Pro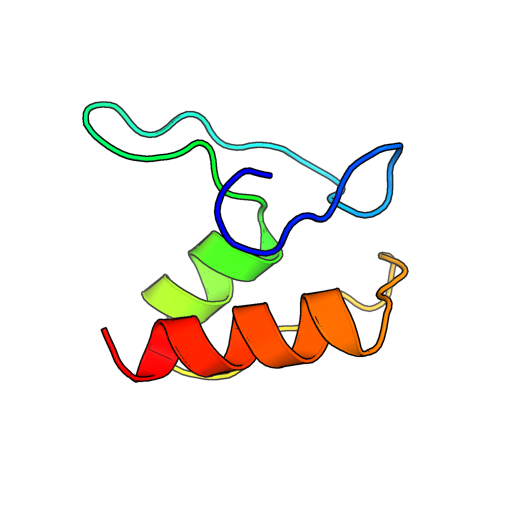tein AF-A0A0F9D9I9-F1 (afdb_monomer)

Solvent-accessible surface area (backbone atoms only — not comparable to full-atom values): 3431 Å² total; per-residue (Å²): 50,74,66,38,62,38,50,96,66,36,30,77,46,78,43,84,44,98,87,54,69,39,27,19,53,42,50,50,48,18,60,75,68,70,46,87,51,78,61,90,93,42,62,76,54,73,67,32,51,52,40,45,54,53,54,78,77,110

Organism: NCBI:txid412755

Structure (mmCIF, N/CA/C/O backbone):
data_AF-A0A0F9D9I9-F1
#
_entry.id   AF-A0A0F9D9I9-F1
#
loop_
_atom_site.group_PDB
_atom_site.id
_atom_site.type_symbol
_atom_site.label_atom_id
_atom_site.label_alt_id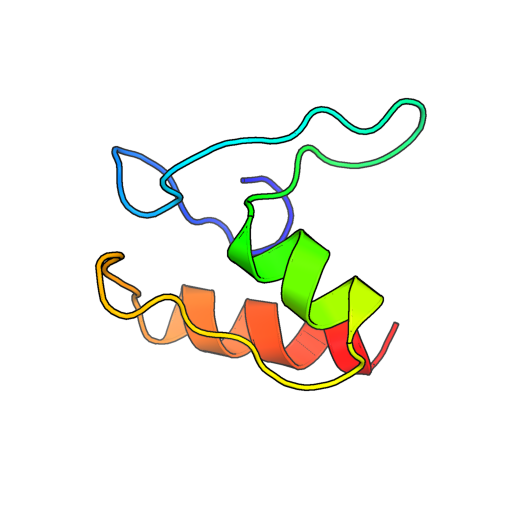
_atom_site.label_comp_id
_atom_site.label_asym_id
_atom_site.label_entity_id
_atom_site.label_seq_id
_atom_site.pdbx_PDB_ins_code
_atom_site.Cartn_x
_atom_site.Cartn_y
_atom_site.Cartn_z
_atom_site.occupancy
_atom_site.B_iso_or_equiv
_atom_site.auth_seq_id
_atom_site.auth_comp_id
_atom_site.auth_asym_id
_atom_site.auth_atom_id
_atom_site.pdbx_PDB_model_num
ATOM 1 N N . CYS A 1 1 ? 8.156 3.392 1.208 1.00 90.94 1 CYS A N 1
ATOM 2 C CA . CYS A 1 1 ? 7.139 3.068 2.228 1.00 90.94 1 CYS A CA 1
ATOM 3 C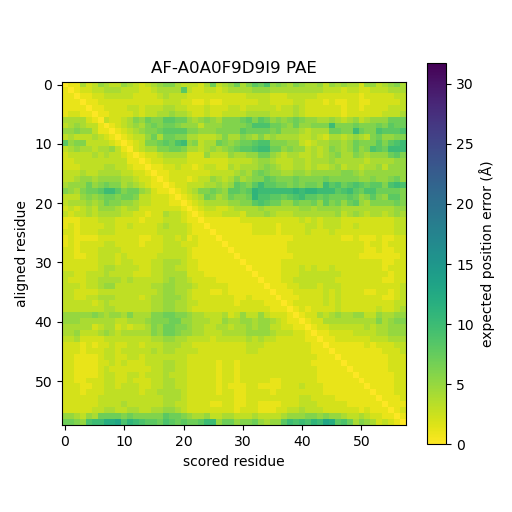 C . CYS A 1 1 ? 7.683 1.949 3.081 1.00 90.94 1 CYS A C 1
ATOM 5 O O . CYS A 1 1 ? 7.996 0.892 2.550 1.00 90.94 1 CYS A O 1
ATOM 7 N N . GLU A 1 2 ? 7.805 2.192 4.378 1.00 91.81 2 GLU A N 1
ATOM 8 C CA . GLU A 1 2 ? 8.389 1.236 5.321 1.00 91.81 2 GLU A CA 1
ATOM 9 C C . GLU A 1 2 ? 7.431 0.081 5.644 1.00 91.81 2 GLU A C 1
ATOM 11 O O . GLU A 1 2 ? 7.868 -0.992 6.041 1.00 91.81 2 GLU A O 1
ATOM 16 N N . THR A 1 3 ? 6.130 0.263 5.393 1.00 93.19 3 THR A N 1
ATOM 17 C CA . THR A 1 3 ? 5.100 -0.765 5.594 1.00 93.19 3 THR A CA 1
ATOM 18 C C . THR A 1 3 ? 5.138 -1.855 4.516 1.00 93.19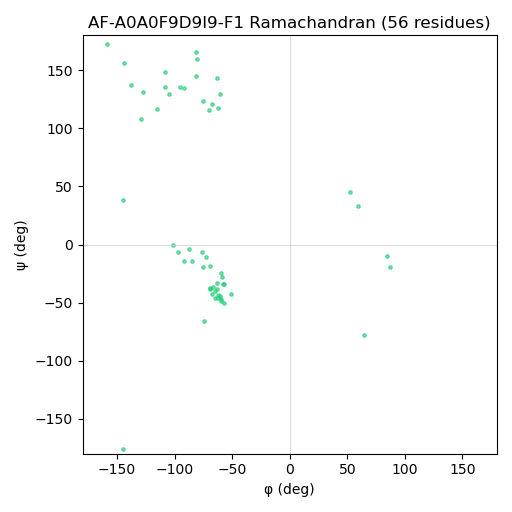 3 THR A C 1
ATOM 20 O O . THR A 1 3 ? 5.451 -3.005 4.800 1.00 93.19 3 THR A O 1
ATOM 23 N N . CYS A 1 4 ? 4.836 -1.516 3.257 1.00 93.31 4 CYS A N 1
ATOM 24 C CA . CYS A 1 4 ? 4.754 -2.502 2.167 1.00 93.31 4 CYS A CA 1
ATOM 25 C C . CYS A 1 4 ? 6.024 -2.607 1.317 1.00 93.31 4 CYS A C 1
ATOM 27 O O . CYS A 1 4 ? 6.090 -3.461 0.444 1.00 93.31 4 CYS A O 1
ATOM 29 N N . GLY A 1 5 ? 7.017 -1.741 1.528 1.00 93.44 5 GLY A N 1
ATOM 30 C CA . GLY A 1 5 ? 8.237 -1.702 0.717 1.00 93.44 5 GLY A CA 1
ATOM 31 C C . GLY A 1 5 ? 8.134 -0.894 -0.582 1.00 93.44 5 GLY A C 1
ATOM 32 O O . GLY A 1 5 ? 9.168 -0.595 -1.166 1.00 93.44 5 GLY A O 1
ATOM 33 N N . ALA A 1 6 ? 6.940 -0.460 -1.010 1.00 92.44 6 ALA A N 1
ATOM 34 C CA . ALA A 1 6 ? 6.793 0.305 -2.253 1.00 92.44 6 ALA A CA 1
ATOM 35 C C . ALA A 1 6 ? 7.588 1.630 -2.225 1.00 92.44 6 ALA A C 1
ATOM 37 O O . ALA A 1 6 ? 7.456 2.429 -1.284 1.00 92.44 6 ALA A O 1
ATOM 38 N N . CYS A 1 7 ? 8.388 1.872 -3.266 1.00 86.69 7 CYS A N 1
ATOM 39 C CA . CYS A 1 7 ? 9.263 3.038 -3.465 1.00 86.69 7 CYS A CA 1
ATOM 40 C C . CYS A 1 7 ? 9.327 3.438 -4.955 1.00 86.69 7 CYS A C 1
ATOM 42 O O . CYS A 1 7 ? 8.592 2.883 -5.767 1.00 86.69 7 CYS A O 1
ATOM 44 N N . ASP A 1 8 ? 10.148 4.436 -5.303 1.00 84.00 8 ASP A N 1
ATOM 45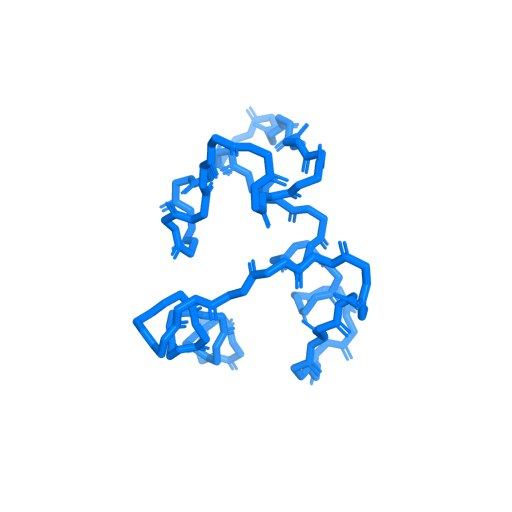 C CA . ASP A 1 8 ? 10.463 4.822 -6.694 1.00 84.00 8 ASP A CA 1
ATOM 46 C C . ASP A 1 8 ? 9.235 5.069 -7.589 1.00 84.00 8 ASP A C 1
ATOM 48 O O . ASP A 1 8 ? 9.138 4.581 -8.710 1.00 84.00 8 ASP A O 1
ATOM 52 N N . GLY A 1 9 ? 8.247 5.801 -7.066 1.00 80.00 9 GLY A N 1
ATOM 53 C CA . GLY A 1 9 ? 6.996 6.109 -7.770 1.00 80.00 9 GLY A CA 1
ATOM 54 C C . GLY A 1 9 ? 5.889 5.059 -7.609 1.00 80.00 9 GLY A C 1
ATOM 55 O O . GLY A 1 9 ? 4.718 5.413 -7.704 1.00 80.00 9 GLY A O 1
ATOM 56 N N . ARG A 1 10 ? 6.201 3.812 -7.222 1.00 85.81 10 ARG A N 1
ATOM 57 C CA . ARG A 1 10 ? 5.198 2.743 -6.984 1.00 85.81 10 ARG A CA 1
ATOM 58 C C . ARG A 1 10 ? 4.319 2.973 -5.750 1.00 85.81 10 ARG A C 1
ATOM 60 O O . ARG A 1 10 ? 3.247 2.387 -5.582 1.00 85.81 10 ARG A O 1
ATOM 67 N N . CYS A 1 11 ? 4.767 3.837 -4.841 1.00 83.88 11 CYS A N 1
ATOM 68 C CA . CYS A 1 11 ? 3.993 4.227 -3.665 1.00 83.88 11 CYS A CA 1
ATOM 69 C C . CYS A 1 11 ? 3.012 5.380 -3.926 1.00 83.88 11 CYS A C 1
ATOM 71 O O . CYS A 1 11 ? 2.137 5.594 -3.084 1.00 83.88 11 CYS A O 1
ATOM 73 N N . GLY A 1 12 ? 3.147 6.103 -5.046 1.00 81.19 12 GLY A N 1
ATOM 74 C CA . GLY A 1 12 ? 2.418 7.338 -5.341 1.00 81.19 12 GLY A CA 1
ATOM 75 C C . GLY A 1 12 ? 2.778 8.465 -4.372 1.00 81.19 12 GLY A C 1
ATOM 76 O O . GLY A 1 12 ? 3.578 9.342 -4.682 1.00 81.19 12 GLY A O 1
ATOM 77 N N . MET A 1 13 ? 2.213 8.405 -3.166 1.00 87.50 13 MET A N 1
ATOM 78 C CA . MET A 1 13 ? 2.427 9.364 -2.086 1.00 87.50 13 MET A CA 1
ATOM 79 C C . MET A 1 13 ? 2.832 8.644 -0.800 1.00 87.50 13 MET A C 1
ATOM 81 O O . MET A 1 13 ? 2.173 7.689 -0.375 1.00 87.50 13 MET A O 1
ATOM 85 N N . LEU A 1 14 ? 3.898 9.138 -0.170 1.00 91.00 14 LEU A N 1
ATOM 86 C CA . LEU A 1 14 ? 4.315 8.736 1.169 1.00 91.00 14 LEU A CA 1
ATOM 87 C C . LEU A 1 14 ? 3.678 9.669 2.205 1.00 91.00 14 LEU A C 1
ATOM 89 O O . LEU A 1 14 ? 3.654 10.884 2.024 1.00 91.00 14 LEU A O 1
ATOM 93 N N . ILE A 1 15 ? 3.140 9.094 3.271 1.00 90.12 15 ILE A N 1
ATOM 94 C CA . ILE A 1 15 ? 2.456 9.793 4.353 1.00 90.12 15 ILE A CA 1
ATOM 95 C C . ILE A 1 15 ? 3.283 9.579 5.614 1.00 90.12 15 ILE A C 1
ATOM 97 O O . ILE A 1 15 ? 3.431 8.447 6.076 1.00 90.12 15 ILE A O 1
ATOM 101 N N . GLN A 1 16 ? 3.802 10.676 6.163 1.00 89.31 16 GLN A N 1
ATOM 102 C CA . GLN A 1 16 ? 4.529 10.645 7.426 1.00 89.31 16 GLN A CA 1
ATOM 103 C C . GLN A 1 16 ? 3.555 10.486 8.587 1.00 89.31 16 GLN A C 1
ATOM 105 O O . GLN A 1 16 ? 2.624 11.284 8.745 1.00 89.31 16 GLN A O 1
ATOM 110 N N . LEU A 1 17 ? 3.760 9.447 9.395 1.00 83.75 17 LEU A N 1
ATOM 111 C CA . LEU A 1 17 ? 2.960 9.206 10.589 1.00 83.75 17 LEU A CA 1
ATOM 112 C C . LEU A 1 17 ? 3.667 9.804 11.815 1.00 83.75 17 LEU A C 1
ATOM 114 O O . LEU A 1 17 ? 4.861 9.580 11.988 1.00 83.75 17 LEU A O 1
ATOM 118 N N . PRO A 1 18 ? 2.958 10.511 12.719 1.00 85.19 18 PRO A N 1
ATOM 119 C CA . PRO A 1 18 ? 3.590 11.165 13.870 1.00 85.19 18 PRO A CA 1
ATOM 120 C C . PRO A 1 18 ? 4.354 10.223 14.810 1.00 85.19 18 PRO A C 1
ATOM 122 O O . PRO A 1 18 ? 5.279 10.664 15.477 1.00 85.19 18 PRO A O 1
ATOM 125 N N . ASN A 1 19 ? 3.950 8.949 14.884 1.00 83.69 19 ASN A N 1
ATOM 126 C CA . ASN A 1 19 ? 4.504 7.939 15.794 1.00 83.69 19 ASN A CA 1
ATOM 127 C C . ASN A 1 19 ? 4.537 6.541 15.143 1.00 83.69 19 ASN A C 1
ATOM 129 O O . ASN A 1 19 ? 4.213 5.545 15.789 1.00 83.69 19 ASN A O 1
ATOM 133 N N . GLY A 1 20 ? 4.844 6.453 13.850 1.00 79.81 20 GLY A N 1
ATOM 134 C CA . GLY A 1 20 ? 4.825 5.181 13.130 1.00 79.81 20 GLY A CA 1
ATOM 135 C C . GLY A 1 20 ? 5.672 5.201 11.862 1.00 79.81 20 GLY A C 1
ATOM 136 O O . GLY A 1 20 ? 6.163 6.264 11.489 1.00 79.81 20 GLY A O 1
ATOM 137 N N . PRO A 1 21 ? 5.847 4.037 11.215 1.00 83.75 21 PRO A N 1
ATOM 138 C CA . PRO A 1 21 ? 6.581 3.946 9.962 1.00 83.75 21 PRO A CA 1
ATOM 139 C C . PRO A 1 21 ? 5.884 4.750 8.865 1.00 83.75 21 PRO A C 1
ATOM 141 O O . PRO A 1 21 ? 4.653 4.745 8.772 1.00 83.75 21 PRO A O 1
ATOM 144 N N . ASP A 1 22 ? 6.670 5.383 8.000 1.00 89.88 22 ASP A N 1
ATOM 145 C CA . ASP A 1 22 ? 6.135 6.120 6.859 1.00 89.88 22 ASP A CA 1
ATOM 146 C C . ASP A 1 22 ? 5.390 5.164 5.916 1.00 89.88 22 ASP A C 1
ATOM 148 O O . ASP A 1 22 ? 5.961 4.242 5.306 1.00 89.88 22 ASP A O 1
ATOM 152 N N . GLU A 1 23 ? 4.092 5.400 5.749 1.00 91.69 23 GLU A N 1
ATOM 153 C CA . GLU A 1 23 ? 3.220 4.524 4.976 1.00 91.69 23 GLU A CA 1
ATOM 154 C C . GLU A 1 23 ? 2.797 5.164 3.651 1.00 91.69 23 GLU A C 1
ATOM 156 O O . GLU A 1 23 ? 2.689 6.380 3.522 1.00 91.69 23 GLU A O 1
ATOM 161 N N . CYS A 1 24 ? 2.584 4.356 2.612 1.00 93.50 24 CYS A N 1
ATOM 162 C CA . CYS A 1 24 ? 2.028 4.868 1.359 1.00 93.50 24 CYS A CA 1
ATOM 163 C C . CYS A 1 24 ? 0.506 4.986 1.438 1.00 93.50 24 CYS A C 1
ATOM 165 O O . CYS A 1 24 ? -0.129 4.358 2.288 1.00 93.50 24 CYS A O 1
ATOM 167 N N . LEU A 1 25 ? -0.085 5.715 0.489 1.00 91.31 25 LEU A N 1
ATOM 168 C CA . LEU A 1 25 ? -1.538 5.872 0.395 1.00 91.31 25 LEU A CA 1
ATOM 169 C C . LEU A 1 25 ? -2.294 4.528 0.425 1.00 91.31 25 LEU A C 1
ATOM 171 O O . LEU A 1 25 ? -3.265 4.403 1.165 1.00 91.31 25 LEU A O 1
ATOM 175 N N . ASN A 1 26 ? -1.812 3.506 -0.294 1.00 93.31 26 ASN A N 1
ATOM 176 C CA . ASN A 1 26 ? -2.406 2.157 -0.273 1.00 93.31 26 ASN A CA 1
ATOM 177 C C . ASN A 1 26 ? -2.392 1.523 1.125 1.00 93.31 26 ASN A C 1
ATOM 179 O O . ASN A 1 26 ? -3.391 0.950 1.549 1.00 93.31 26 ASN A O 1
ATOM 183 N N . CYS A 1 27 ? -1.273 1.623 1.849 1.00 94.19 27 CYS A N 1
ATOM 184 C CA . CYS A 1 27 ? -1.148 1.068 3.200 1.00 94.19 27 CYS A CA 1
ATOM 185 C C . CYS A 1 27 ? -2.097 1.766 4.175 1.00 94.19 27 CYS A C 1
ATOM 187 O O . CYS A 1 27 ? -2.832 1.090 4.896 1.00 94.19 27 CYS A O 1
ATOM 189 N N . ARG A 1 28 ? -2.142 3.104 4.122 1.00 93.38 28 ARG A N 1
ATOM 190 C CA . ARG A 1 28 ? -3.053 3.899 4.947 1.00 93.38 28 ARG A CA 1
ATOM 191 C C . ARG A 1 28 ? -4.505 3.545 4.673 1.00 93.38 28 ARG A C 1
ATOM 193 O O . ARG A 1 28 ? -5.277 3.345 5.605 1.00 93.38 28 ARG A O 1
ATOM 200 N N . ASP A 1 29 ? -4.892 3.496 3.401 1.00 94.25 29 ASP A N 1
ATOM 201 C CA . ASP A 1 29 ? -6.278 3.238 3.019 1.00 94.25 29 ASP A CA 1
ATOM 202 C C . ASP A 1 29 ? -6.681 1.798 3.344 1.00 94.25 29 ASP A C 1
ATOM 204 O O . ASP A 1 29 ? -7.783 1.594 3.846 1.00 94.25 29 ASP A O 1
ATOM 208 N N . THR A 1 30 ? -5.771 0.834 3.174 1.00 94.75 30 THR A N 1
ATOM 209 C CA . THR A 1 30 ? -5.966 -0.554 3.620 1.00 94.75 30 THR A CA 1
ATOM 210 C C . THR A 1 30 ? -6.242 -0.609 5.123 1.00 94.75 30 THR A C 1
ATOM 212 O O . THR A 1 30 ? -7.258 -1.154 5.554 1.00 94.75 30 THR A O 1
ATOM 215 N N . ARG A 1 31 ? -5.403 0.047 5.940 1.00 93.12 31 ARG A N 1
ATOM 216 C CA . ARG A 1 31 ? -5.596 0.120 7.396 1.00 93.12 31 ARG A CA 1
ATOM 217 C C . ARG A 1 31 ? -6.894 0.839 7.768 1.00 93.12 31 ARG A C 1
ATOM 219 O O . ARG A 1 31 ? -7.622 0.386 8.644 1.00 93.12 31 ARG A O 1
ATOM 226 N N . LYS A 1 32 ? -7.210 1.954 7.111 1.00 93.88 32 LYS A N 1
ATOM 227 C CA . LYS A 1 32 ? -8.392 2.772 7.417 1.00 93.88 32 LYS A CA 1
ATOM 228 C C . LYS A 1 32 ? -9.702 2.075 7.049 1.00 93.88 32 LYS A C 1
ATOM 230 O 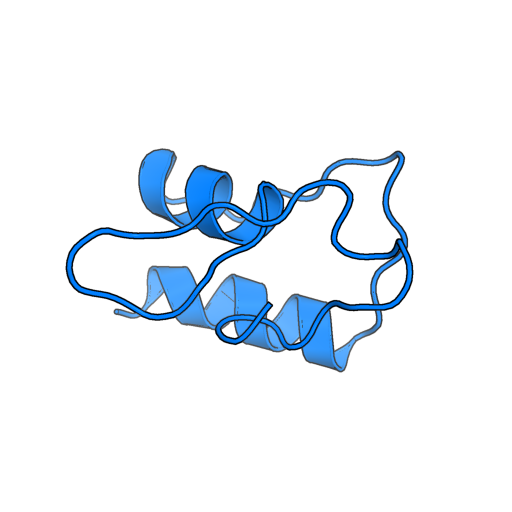O . LYS A 1 32 ? -10.688 2.245 7.760 1.00 93.88 32 LYS A O 1
ATOM 235 N N . ARG A 1 33 ? -9.731 1.351 5.928 1.00 96.06 33 ARG A N 1
ATOM 236 C CA . ARG A 1 33 ? -10.936 0.684 5.413 1.00 96.06 33 ARG A CA 1
ATOM 237 C C . ARG A 1 33 ? -11.093 -0.752 5.898 1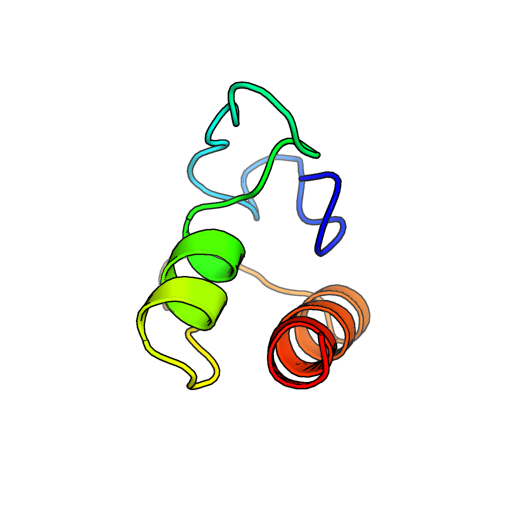.00 96.06 33 ARG A C 1
ATOM 239 O O . ARG A 1 33 ? -12.186 -1.286 5.774 1.00 96.06 33 ARG A O 1
ATOM 246 N N . GLN A 1 34 ? -10.038 -1.340 6.468 1.00 95.88 34 GLN A N 1
ATOM 247 C CA . GLN A 1 34 ? -10.019 -2.738 6.913 1.00 95.88 34 GLN A CA 1
ATOM 248 C C . GLN A 1 34 ? -10.303 -3.726 5.762 1.00 95.88 34 GLN A C 1
ATOM 250 O O . GLN A 1 34 ? -10.884 -4.789 5.954 1.00 95.88 34 GLN A O 1
ATOM 255 N N . GLU A 1 35 ? -9.865 -3.371 4.554 1.00 96.00 35 GLU A N 1
ATOM 256 C CA . GLU A 1 35 ? -9.928 -4.182 3.335 1.00 96.00 35 GLU A CA 1
ATOM 257 C C . GLU A 1 35 ? -8.667 -3.925 2.502 1.00 96.00 35 GLU A C 1
ATOM 259 O O . GLU A 1 35 ? -8.043 -2.873 2.640 1.00 96.00 35 GLU A O 1
ATOM 264 N N . VAL A 1 36 ? -8.275 -4.856 1.631 1.00 93.31 36 VAL A N 1
ATOM 265 C CA . VAL A 1 36 ? -7.103 -4.660 0.764 1.00 93.31 36 VAL A CA 1
ATOM 266 C C . VAL A 1 36 ? -7.426 -3.597 -0.283 1.00 93.31 36 VAL A C 1
ATOM 268 O O . VAL A 1 36 ? -8.280 -3.808 -1.143 1.00 93.31 36 VAL A O 1
ATOM 271 N N . VAL A 1 37 ? -6.720 -2.467 -0.235 1.00 93.19 37 VAL A N 1
ATOM 272 C CA . VAL A 1 37 ? -6.860 -1.379 -1.211 1.00 93.19 37 VAL A CA 1
ATOM 273 C C . VAL A 1 37 ? -5.669 -1.395 -2.157 1.00 93.19 37 VAL A C 1
ATOM 275 O O . VAL A 1 37 ? -4.526 -1.407 -1.701 1.00 93.19 37 VAL A O 1
ATOM 278 N N . ILE A 1 38 ? -5.953 -1.367 -3.465 1.00 90.94 38 ILE A N 1
ATOM 279 C CA . ILE A 1 38 ? -4.967 -1.210 -4.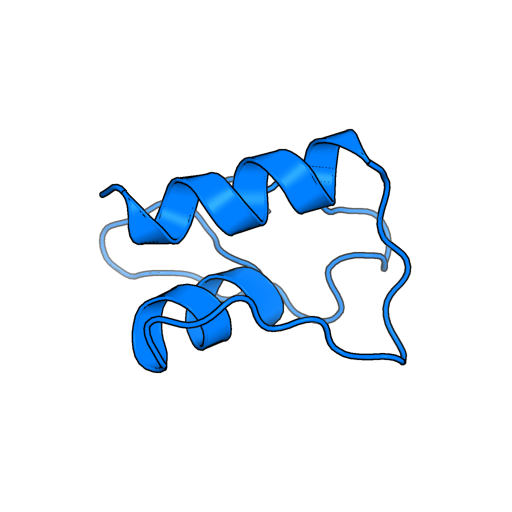538 1.00 90.94 38 ILE A CA 1
ATOM 280 C C . ILE A 1 38 ? -5.425 -0.087 -5.473 1.00 90.94 38 ILE A C 1
ATOM 282 O O . ILE A 1 38 ? -6.375 -0.247 -6.237 1.00 90.94 38 ILE A O 1
ATOM 286 N N . HIS A 1 39 ? -4.742 1.054 -5.412 1.00 90.75 39 HIS A N 1
ATOM 287 C CA . HIS A 1 3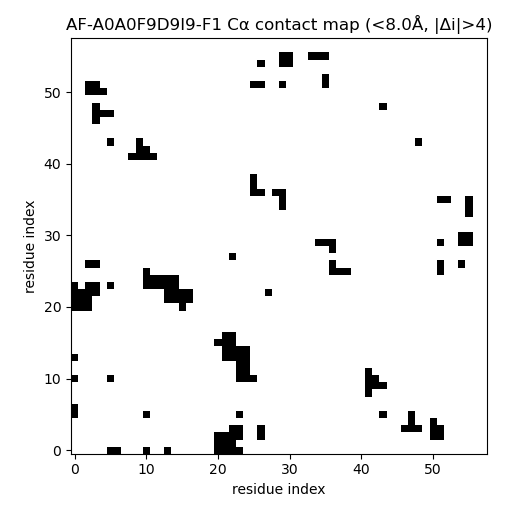9 ? -4.900 2.141 -6.384 1.00 90.75 39 HIS A CA 1
ATOM 288 C C . HIS A 1 39 ? -4.384 1.708 -7.765 1.00 90.75 39 HIS A C 1
ATOM 290 O O . HIS A 1 39 ? -3.228 1.309 -7.895 1.00 90.75 39 HIS A O 1
ATOM 296 N N . GLY A 1 40 ? -5.253 1.736 -8.780 1.00 88.81 40 GLY A N 1
ATOM 297 C CA . GLY A 1 40 ? -4.984 1.156 -10.106 1.00 88.81 40 GLY A CA 1
ATOM 298 C C . GLY A 1 40 ? -3.991 1.931 -10.979 1.00 88.81 40 GLY A C 1
ATOM 299 O O . GLY A 1 40 ? -3.563 1.421 -12.008 1.00 88.81 40 GLY A O 1
ATOM 300 N N . ASP A 1 41 ? -3.627 3.145 -10.580 1.00 88.56 41 ASP A N 1
ATOM 301 C CA . ASP A 1 41 ? -2.583 3.976 -11.185 1.00 88.56 41 ASP A CA 1
ATOM 302 C C . ASP A 1 41 ? -1.184 3.698 -10.608 1.00 88.56 41 ASP A C 1
ATOM 304 O O . ASP A 1 41 ? -0.200 4.265 -11.080 1.00 88.56 41 ASP A O 1
ATOM 308 N N . LEU A 1 42 ? -1.081 2.822 -9.602 1.00 86.38 42 LEU A N 1
ATOM 309 C CA . LEU A 1 42 ? 0.177 2.436 -8.975 1.00 86.38 42 LEU A CA 1
ATOM 310 C C . LEU A 1 42 ? 0.564 1.005 -9.346 1.00 86.38 42 LEU A C 1
ATOM 312 O O . LEU A 1 42 ? -0.237 0.075 -9.263 1.00 86.38 42 LEU A O 1
ATOM 316 N N . GLU A 1 43 ? 1.835 0.810 -9.674 1.00 88.94 43 GLU A N 1
ATOM 317 C CA . GLU A 1 43 ? 2.394 -0.520 -9.899 1.00 88.94 43 GLU A CA 1
ATOM 318 C C . GLU A 1 43 ? 2.747 -1.202 -8.574 1.00 88.94 43 GLU A C 1
ATOM 320 O O . GLU A 1 43 ? 3.180 -0.548 -7.621 1.00 88.94 43 GLU A O 1
ATOM 325 N N . ARG A 1 44 ? 2.573 -2.528 -8.513 1.00 89.88 44 ARG A N 1
ATOM 326 C CA . ARG A 1 44 ? 2.890 -3.334 -7.329 1.00 89.88 44 ARG A CA 1
ATOM 327 C C . ARG A 1 44 ? 3.568 -4.643 -7.683 1.00 89.88 44 ARG A C 1
ATOM 329 O O . ARG A 1 44 ? 3.130 -5.349 -8.589 1.00 89.88 44 ARG A O 1
ATOM 336 N N . THR A 1 45 ? 4.599 -4.991 -6.921 1.00 93.69 45 THR A N 1
ATOM 337 C CA . THR A 1 45 ? 5.170 -6.341 -6.940 1.00 93.69 45 THR A CA 1
ATOM 338 C C . THR A 1 45 ? 4.325 -7.291 -6.089 1.00 93.69 45 THR A C 1
ATOM 340 O O . THR A 1 45 ? 3.594 -6.867 -5.190 1.00 93.69 45 THR A O 1
ATOM 343 N N . SER A 1 46 ? 4.453 -8.598 -6.320 1.00 94.69 46 SER A N 1
ATOM 344 C CA . SER A 1 46 ? 3.784 -9.612 -5.491 1.00 94.69 46 SER A CA 1
ATOM 345 C C . SER A 1 46 ? 4.173 -9.518 -4.010 1.00 94.69 46 SER A C 1
ATOM 347 O O . SER A 1 46 ? 3.336 -9.747 -3.141 1.00 94.69 46 SER A O 1
ATOM 349 N N . GLU A 1 47 ? 5.420 -9.146 -3.712 1.00 95.38 47 GLU A N 1
ATOM 350 C CA . GLU A 1 47 ? 5.914 -8.953 -2.341 1.00 95.38 47 GLU A CA 1
ATOM 351 C C . GLU A 1 47 ? 5.256 -7.743 -1.666 1.00 95.38 47 GLU A C 1
ATOM 353 O O . GLU A 1 47 ? 4.838 -7.821 -0.511 1.00 95.38 47 GLU A O 1
ATOM 358 N N . GLU A 1 48 ? 5.110 -6.634 -2.397 1.00 94.44 48 GLU A N 1
ATOM 359 C CA . GLU A 1 48 ? 4.431 -5.432 -1.906 1.00 94.44 48 GLU A CA 1
ATOM 360 C C . GLU A 1 48 ? 2.944 -5.712 -1.641 1.00 94.44 48 GLU A C 1
ATOM 362 O O . GLU A 1 48 ? 2.410 -5.262 -0.627 1.00 94.44 48 GLU A O 1
ATOM 367 N N . LEU A 1 49 ? 2.286 -6.486 -2.516 1.00 94.06 49 LEU A N 1
ATOM 368 C CA . LEU A 1 49 ? 0.900 -6.927 -2.327 1.00 94.06 49 LEU A CA 1
ATOM 369 C C . LEU A 1 49 ? 0.745 -7.800 -1.077 1.00 94.06 49 LEU A C 1
ATOM 371 O O . LEU A 1 49 ? -0.165 -7.560 -0.284 1.00 94.06 49 LEU A O 1
ATOM 375 N N . ALA A 1 50 ? 1.638 -8.773 -0.874 1.00 95.38 50 ALA A N 1
ATOM 376 C CA . ALA A 1 50 ? 1.610 -9.646 0.298 1.00 95.38 50 ALA A CA 1
ATOM 377 C C . ALA A 1 50 ? 1.732 -8.841 1.603 1.00 95.38 50 ALA A C 1
ATOM 379 O O . ALA A 1 50 ? 0.898 -8.981 2.496 1.00 95.38 50 ALA A O 1
ATOM 380 N N . ARG A 1 51 ? 2.687 -7.905 1.673 1.00 95.06 51 ARG A N 1
ATOM 381 C CA . ARG A 1 51 ? 2.834 -7.014 2.836 1.00 95.06 51 ARG A CA 1
ATOM 382 C C . ARG A 1 51 ? 1.631 -6.097 3.046 1.00 95.06 51 ARG A C 1
ATOM 384 O O . ARG A 1 51 ? 1.297 -5.774 4.181 1.00 95.06 51 ARG A O 1
ATOM 391 N N . THR A 1 52 ? 0.964 -5.657 1.977 1.00 94.06 52 THR A N 1
ATOM 392 C CA . THR A 1 52 ? -0.289 -4.898 2.105 1.00 94.06 52 THR A CA 1
ATOM 393 C C . THR A 1 52 ? -1.389 -5.743 2.751 1.00 94.06 52 THR A C 1
ATOM 395 O O . THR A 1 52 ? -2.119 -5.221 3.588 1.00 94.06 52 THR A O 1
ATOM 398 N N . MET A 1 53 ? -1.485 -7.037 2.438 1.00 94.94 53 MET A N 1
ATOM 399 C CA . MET A 1 53 ? -2.458 -7.936 3.076 1.00 94.94 53 MET A CA 1
ATOM 400 C C . MET A 1 53 ? -2.165 -8.150 4.568 1.00 94.94 53 MET A C 1
ATOM 402 O O . MET A 1 53 ? -3.096 -8.182 5.371 1.00 94.94 53 MET A O 1
ATOM 406 N N . GLU A 1 54 ? -0.889 -8.223 4.958 1.00 95.50 54 GLU A N 1
ATOM 407 C CA . GLU A 1 54 ? -0.470 -8.380 6.362 1.00 95.50 54 GLU A CA 1
ATOM 408 C C . GLU A 1 54 ? -0.943 -7.228 7.268 1.00 95.50 54 GLU A C 1
ATOM 410 O O . GLU A 1 54 ? -1.139 -7.433 8.466 1.00 95.50 54 GLU A O 1
ATOM 415 N N . ILE A 1 55 ? -1.206 -6.034 6.719 1.00 93.75 55 ILE A N 1
ATOM 416 C CA . ILE A 1 55 ? -1.728 -4.880 7.478 1.00 93.75 55 ILE A CA 1
ATOM 417 C C . ILE A 1 55 ? -3.045 -5.212 8.184 1.00 93.75 55 ILE A C 1
ATOM 419 O O . ILE A 1 55 ? -3.286 -4.712 9.278 1.00 93.75 55 ILE A O 1
ATOM 423 N N . LEU A 1 56 ? -3.887 -6.053 7.581 1.00 93.50 56 LEU A N 1
ATOM 424 C CA . LEU A 1 56 ? -5.196 -6.423 8.129 1.00 93.50 56 LEU A CA 1
ATOM 425 C C . LEU A 1 56 ? -5.107 -7.428 9.287 1.00 93.50 56 LEU A C 1
ATOM 427 O O . LEU A 1 56 ? -6.120 -7.747 9.902 1.00 93.50 56 LEU A O 1
ATOM 431 N N . SER A 1 57 ? -3.909 -7.943 9.568 1.00 90.88 57 SER A N 1
ATOM 432 C CA . SER A 1 57 ? -3.647 -8.873 10.671 1.00 90.88 57 SER A CA 1
ATOM 433 C C . SER A 1 57 ? -3.011 -8.214 11.904 1.00 90.88 57 SER A C 1
ATOM 435 O O . SER A 1 57 ? -2.749 -8.910 12.884 1.00 90.88 57 SER A O 1
ATOM 437 N N . GLN A 1 58 ? -2.762 -6.897 11.855 1.00 78.88 58 GLN A N 1
ATOM 438 C CA . GLN A 1 58 ? -2.156 -6.086 12.923 1.00 78.88 58 GLN A CA 1
ATOM 439 C C . GLN A 1 58 ? -3.205 -5.296 13.702 1.00 78.88 58 GLN A C 1
ATOM 441 O O . GLN A 1 58 ? -3.086 -5.254 14.945 1.00 78.88 58 GLN A O 1
#

Mean predicted aligned error: 3.17 Å

Foldseek 3Di:
DVQLPDDDCLLVDWDDDPPDDTHGPQLVVCLVVLHRDDDPVHDDDPSSSVSSVCSSVD

pLDDT: mean 90.64, std 4.55, range [78.88, 96.06]

Radius of gyration: 10.12 Å; Cα contacts (8 Å, |Δi|>4): 82; chains: 1; bounding box: 21×21×27 Å

Sequence (58 aa):
CETCGACDGRCGMLIQLPNGPDECLNCRDTRKRQEVVIHGDLERTSEELARTMEILSQ

Secondary structure (DSSP, 8-state):
-TTT---TTTTSSEE--TTS--EEHHHHHHHHHTS----TTS---HHHHHHHHHGGG-